Protein AF-A0A0E0EPK6-F1 (afdb_monomer_lite)

Radius of gyration: 31.9 Å; chains: 1; bounding box: 105×51×105 Å

InterPro domains:
  IPR061502 Copia/RE1/RE2-like, N-terminal domain [PF14223] (47-136)

Organism: NCBI:txid40149

Foldseek 3Di:
DDDDDDDDDDDDDDDDPPDDDDDDDDDDDPDPDDDPVNVVVLVVVLVVLVVCLQPQADDDPDQLVNSLVVNVVSQVVNVVSPDHDDQLNSLVSSLVRDDPVCVVVSVVCVVVDDSVPDGSVNVNVSSVVVVVVVPDDPPPPPCVVDPPPPPPPDDD

pLDDT: mean 72.68, std 20.23, range [30.42, 92.5]

Secondary structure (DSSP, 8-state):
--------------------------SS--PPP--HHHHHHHHHHHHHHHHHHHH----TT--HHHHHHHHHHHHHHHHHTT----HHHHHHHHHHH--GGGHHHHHHHHHHS-TTT--HHHHHHHHHHHHHHH----------S-----STT---

Structure (mmCIF, N/CA/C/O backbone):
data_AF-A0A0E0EPK6-F1
#
_entry.id   AF-A0A0E0EPK6-F1
#
loop_
_atom_site.group_PDB
_atom_site.id
_atom_site.type_symbol
_atom_site.label_atom_id
_atom_site.label_alt_id
_atom_site.label_comp_id
_atom_site.label_asym_id
_atom_site.label_entity_id
_atom_site.label_seq_id
_atom_site.pdbx_PDB_ins_code
_atom_site.Cartn_x
_atom_site.Cartn_y
_atom_site.Cartn_z
_atom_site.occupancy
_atom_site.B_iso_or_equiv
_atom_site.auth_seq_id
_atom_site.auth_comp_id
_atom_site.auth_asym_id
_atom_site.auth_atom_id
_atom_site.pdbx_PDB_model_num
ATOM 1 N N . MET A 1 1 ? -56.734 19.869 55.037 1.00 37.22 1 MET A N 1
ATOM 2 C CA . MET A 1 1 ? -56.779 19.970 53.565 1.00 37.22 1 MET A CA 1
ATOM 3 C C . MET A 1 1 ? -56.063 21.259 53.209 1.00 37.22 1 MET A C 1
ATOM 5 O O . MET A 1 1 ? -56.639 22.305 53.461 1.00 37.22 1 MET A O 1
ATOM 9 N N . GLY A 1 2 ? -54.750 21.262 52.970 1.00 40.66 2 GLY A N 1
ATOM 10 C CA . GLY A 1 2 ? -54.075 20.696 51.783 1.00 40.66 2 GLY A CA 1
ATOM 11 C C . GLY A 1 2 ? -54.083 21.784 50.695 1.00 40.66 2 GLY A C 1
ATOM 12 O O . GLY A 1 2 ? -55.128 22.390 50.499 1.00 40.66 2 GLY A O 1
ATOM 13 N N . ASP A 1 3 ? -53.025 22.198 50.007 1.00 43.47 3 ASP A N 1
ATOM 14 C CA . ASP A 1 3 ? -51.631 21.781 49.830 1.00 43.47 3 ASP A CA 1
ATOM 15 C C . ASP A 1 3 ? -50.917 23.041 49.261 1.00 43.47 3 ASP A C 1
ATOM 17 O O . ASP A 1 3 ? -51.518 23.816 48.522 1.00 43.47 3 ASP A O 1
ATOM 21 N N . ASP A 1 4 ? -49.785 23.492 49.797 1.00 46.59 4 ASP A N 1
ATOM 22 C CA . ASP A 1 4 ? -48.417 23.171 49.365 1.00 46.59 4 ASP A CA 1
ATOM 23 C C . ASP A 1 4 ? -48.011 23.570 47.916 1.00 46.59 4 ASP A C 1
ATOM 25 O O . ASP A 1 4 ? -48.397 22.9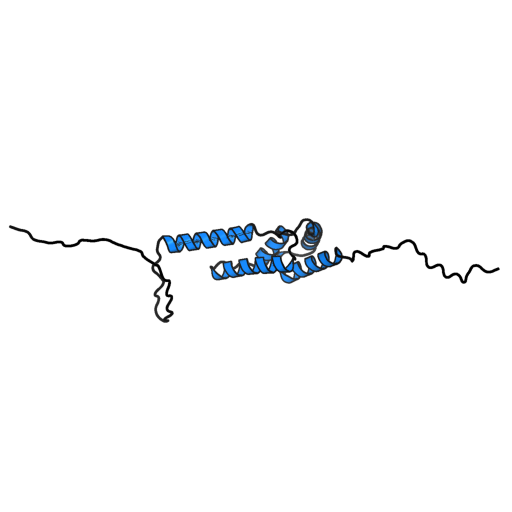47 46.935 1.00 46.59 4 ASP A O 1
ATOM 29 N N . LYS A 1 5 ? -47.044 24.509 47.866 1.00 47.44 5 LYS A N 1
ATOM 30 C CA . LYS A 1 5 ? -45.807 24.517 47.041 1.00 47.44 5 LYS A CA 1
ATOM 31 C C . LYS A 1 5 ? -45.780 25.150 45.627 1.00 47.44 5 LYS A C 1
ATOM 33 O O . LYS A 1 5 ? -46.149 24.544 44.636 1.00 47.44 5 LYS A O 1
ATOM 38 N N . LYS A 1 6 ? -45.072 26.298 45.588 1.00 45.62 6 LYS A N 1
ATOM 39 C CA . LYS A 1 6 ? -43.731 26.508 44.970 1.00 45.62 6 LYS A CA 1
ATOM 40 C C . LYS A 1 6 ? -43.617 26.349 43.436 1.00 45.62 6 LYS A C 1
ATOM 42 O O . LYS A 1 6 ? -43.765 25.247 42.938 1.00 45.62 6 LYS A O 1
ATOM 47 N N . LEU A 1 7 ? -43.129 27.381 42.733 1.00 37.28 7 LEU A N 1
ATOM 48 C CA . LEU A 1 7 ? -41.803 27.377 42.076 1.00 37.28 7 LEU A CA 1
ATOM 49 C C . LEU A 1 7 ? -41.519 28.691 41.322 1.00 37.28 7 LEU A C 1
ATOM 51 O O . LEU A 1 7 ? -42.322 29.178 40.535 1.00 37.28 7 LEU A O 1
ATOM 55 N N . ILE A 1 8 ? -40.321 29.202 41.585 1.00 42.25 8 ILE A N 1
ATOM 56 C CA . ILE A 1 8 ? -39.531 30.154 40.801 1.00 42.25 8 ILE A CA 1
ATOM 57 C C . ILE A 1 8 ? -39.068 29.516 39.479 1.00 42.25 8 ILE A C 1
ATOM 59 O O . ILE A 1 8 ? -38.770 28.324 39.459 1.00 42.25 8 ILE A O 1
ATOM 63 N N . ASP A 1 9 ? -38.964 30.291 38.402 1.00 34.06 9 ASP A N 1
ATOM 64 C CA . ASP A 1 9 ? -37.680 30.798 37.883 1.00 34.06 9 ASP A CA 1
ATOM 65 C C . ASP A 1 9 ? -37.847 31.349 36.458 1.00 34.06 9 ASP A C 1
ATOM 67 O O . ASP A 1 9 ? -38.543 30.781 35.615 1.00 34.06 9 ASP A O 1
ATOM 71 N N . GLY A 1 10 ? -37.216 32.492 36.215 1.00 35.06 10 GLY A N 1
ATOM 72 C CA . GLY A 1 10 ? -37.189 33.165 34.932 1.00 35.06 10 GLY A CA 1
ATOM 73 C C . GLY A 1 10 ? -35.799 33.124 34.309 1.00 35.06 10 GLY A C 1
ATOM 74 O O . GLY A 1 10 ? -34.782 33.027 34.983 1.00 35.06 10 GLY A O 1
ATOM 75 N N . THR A 1 11 ? -35.790 33.394 33.003 1.00 30.42 11 THR A N 1
ATOM 76 C CA . THR A 1 11 ? -34.675 33.975 32.232 1.00 30.42 11 THR A CA 1
ATOM 77 C C . THR A 1 11 ? -33.463 33.092 31.878 1.00 30.42 11 THR A C 1
ATOM 79 O O . THR A 1 11 ? -32.444 33.067 32.545 1.00 30.42 11 THR A O 1
ATOM 82 N N . SER A 1 12 ? -33.566 32.459 30.702 1.00 35.25 12 SER A N 1
ATOM 83 C CA . SER A 1 12 ? -32.817 32.797 29.470 1.00 35.25 12 SER A CA 1
ATOM 84 C C . SER A 1 12 ? -31.301 33.109 29.568 1.00 35.25 12 SER A C 1
ATOM 86 O O . SER A 1 12 ? -30.936 34.175 30.048 1.00 35.25 12 SER A O 1
ATOM 88 N N . LYS A 1 13 ? -30.465 32.281 28.909 1.00 43.09 13 LYS A N 1
ATOM 89 C CA . LYS A 1 13 ? -29.643 32.597 27.702 1.00 43.09 13 LYS A CA 1
ATOM 90 C C . LYS A 1 13 ? -28.215 32.025 27.683 1.00 43.09 13 LYS A C 1
ATOM 92 O O . LYS A 1 13 ? -27.524 31.971 28.684 1.00 43.09 13 LYS A O 1
ATOM 97 N N . GLU A 1 14 ? -27.820 31.732 26.438 1.00 36.69 14 GLU A N 1
ATOM 98 C CA . GLU A 1 14 ? -26.476 31.841 25.848 1.00 36.69 14 GLU A CA 1
ATOM 99 C C . GLU A 1 14 ? -25.439 30.713 26.012 1.00 36.69 14 GLU A C 1
ATOM 101 O O . GLU A 1 14 ? -24.866 30.466 27.064 1.00 36.69 14 GLU A O 1
ATOM 106 N N . GLY A 1 15 ? -25.133 30.101 24.857 1.00 43.34 15 GLY A N 1
ATOM 107 C CA . GLY A 1 15 ? -23.764 30.016 24.340 1.00 43.34 15 GLY A CA 1
ATOM 108 C C . GLY A 1 15 ? -22.804 29.088 25.071 1.00 43.34 15 GLY A C 1
ATOM 109 O O . GLY A 1 15 ? -21.906 29.547 25.768 1.00 43.34 15 GLY A O 1
ATOM 110 N N . VAL A 1 16 ? -22.894 27.780 24.822 1.00 40.47 16 VAL A N 1
ATOM 111 C CA . VAL A 1 16 ? -21.854 26.850 25.284 1.00 40.47 16 VAL A CA 1
ATOM 112 C C . VAL A 1 16 ? -20.674 26.870 24.307 1.00 40.47 16 VAL A C 1
ATOM 114 O O . VAL A 1 16 ? -20.653 26.153 23.308 1.00 40.47 16 VAL A O 1
ATOM 117 N N . VAL A 1 17 ? -19.664 27.682 24.617 1.00 43.62 17 VAL A N 1
ATOM 118 C CA . VAL A 1 17 ? -18.301 27.515 24.097 1.00 43.62 17 VAL A CA 1
ATOM 119 C C . VAL A 1 17 ? -17.707 26.277 24.776 1.00 43.62 17 VAL A C 1
ATOM 121 O O . VAL A 1 17 ? -17.328 26.327 25.945 1.00 43.62 17 VAL A O 1
ATOM 124 N N . ILE A 1 18 ? -17.648 25.135 24.079 1.00 46.84 18 ILE A N 1
ATOM 125 C CA . ILE A 1 18 ? -17.003 23.927 24.623 1.00 46.84 18 ILE A CA 1
ATOM 126 C C . ILE A 1 18 ? -15.488 24.073 24.468 1.00 46.84 18 ILE A C 1
ATOM 128 O O . ILE A 1 18 ? -14.899 23.666 23.466 1.00 46.84 18 ILE A O 1
ATOM 132 N N . GLN A 1 19 ? -14.844 24.645 25.481 1.00 39.62 19 GLN A N 1
ATOM 133 C CA . GLN A 1 19 ? -13.395 24.591 25.618 1.00 39.62 19 GLN A CA 1
ATOM 134 C C . GLN A 1 19 ? -13.006 23.203 26.151 1.00 39.62 19 GLN A C 1
ATOM 136 O O . GLN A 1 19 ? -13.279 22.855 27.300 1.00 39.62 19 GLN A O 1
ATOM 141 N N . ARG A 1 20 ? -12.389 22.374 25.301 1.00 55.50 20 ARG A N 1
ATOM 142 C CA . ARG A 1 20 ? -11.828 21.078 25.706 1.00 55.50 20 ARG A CA 1
ATOM 143 C C . ARG A 1 20 ? -10.594 21.327 26.578 1.00 55.50 20 ARG A C 1
ATOM 145 O O . ARG A 1 20 ? -9.517 21.595 26.058 1.00 55.50 20 ARG A O 1
ATOM 152 N N . VAL A 1 21 ? -10.750 21.198 27.894 1.00 47.09 21 VAL A N 1
ATOM 153 C CA . VAL A 1 21 ? -9.636 21.092 28.845 1.00 47.09 21 VAL A CA 1
ATOM 154 C C . VAL A 1 21 ? -9.507 19.625 29.243 1.00 47.09 21 VAL A C 1
ATOM 156 O O . VAL A 1 21 ? -10.271 19.130 30.068 1.00 47.09 21 VAL A O 1
ATOM 159 N N . ILE A 1 22 ? -8.560 18.910 28.631 1.00 52.38 22 ILE A N 1
ATOM 160 C CA . ILE A 1 22 ? -8.149 17.588 29.114 1.00 52.38 22 ILE A CA 1
ATOM 161 C C . ILE A 1 22 ? -7.059 17.843 30.152 1.00 52.38 22 ILE A C 1
ATOM 163 O O . ILE A 1 22 ? -5.927 18.165 29.802 1.00 52.38 22 ILE A O 1
ATOM 167 N N . ARG A 1 23 ? -7.421 17.764 31.434 1.00 40.59 23 ARG A N 1
ATOM 168 C CA . ARG A 1 23 ? -6.453 17.699 32.529 1.00 40.59 23 ARG A CA 1
ATOM 169 C C . ARG A 1 23 ? -6.192 16.222 32.806 1.00 40.59 23 ARG A C 1
ATOM 171 O O . ARG A 1 23 ? -7.112 15.514 33.205 1.00 40.59 23 ARG A O 1
ATOM 178 N N . GLU A 1 24 ? -4.966 15.767 32.578 1.00 46.97 24 GLU A N 1
ATOM 179 C CA . GLU A 1 24 ? -4.539 14.452 33.050 1.00 46.97 24 GLU A CA 1
ATOM 180 C C . GLU A 1 24 ? -4.509 14.425 34.580 1.00 46.97 24 GLU A C 1
ATOM 182 O O . GLU A 1 24 ? -3.887 15.288 35.198 1.00 46.97 24 GLU A O 1
ATOM 187 N N . VAL A 1 25 ? -5.148 13.418 35.182 1.00 36.81 25 VAL A N 1
ATOM 188 C CA . VAL A 1 25 ? -4.823 12.930 36.528 1.00 36.81 25 VAL A CA 1
ATOM 189 C C . VAL A 1 25 ? -5.011 11.412 36.529 1.00 36.81 25 VAL A C 1
ATOM 191 O O . VAL A 1 25 ? -6.065 10.908 36.144 1.00 36.81 25 VAL A O 1
ATOM 194 N N . GLY A 1 26 ? -3.958 10.692 36.921 1.00 43.47 26 GLY A N 1
ATOM 195 C CA . GLY A 1 26 ? -3.934 9.236 37.007 1.00 43.47 26 GLY A CA 1
ATOM 196 C C . GLY A 1 26 ? -4.778 8.655 38.146 1.00 43.47 26 GLY A C 1
ATOM 197 O O . GLY A 1 26 ? -5.144 9.344 39.092 1.00 43.47 26 GLY A O 1
ATOM 198 N N . GLY A 1 27 ? -5.011 7.342 38.053 1.00 44.25 27 GLY A N 1
ATOM 199 C CA . GLY A 1 27 ? -5.523 6.499 39.136 1.00 44.25 27 GLY A CA 1
ATOM 200 C C . GLY A 1 27 ? -7.044 6.518 39.310 1.00 44.25 27 GLY A C 1
ATOM 201 O O . GLY A 1 27 ? -7.590 7.402 39.956 1.00 44.25 27 GLY A O 1
ATOM 202 N N . GLY A 1 28 ? -7.715 5.474 38.809 1.00 42.03 28 GLY A N 1
ATOM 203 C CA . GLY A 1 28 ? -9.124 5.190 39.107 1.00 42.03 28 GLY A CA 1
ATOM 204 C C . GLY A 1 28 ? -10.093 5.593 37.997 1.00 42.03 28 GLY A C 1
ATOM 205 O O . GLY A 1 28 ? -10.761 6.612 38.091 1.00 42.03 28 GLY A O 1
ATOM 206 N N . SER A 1 29 ? -10.161 4.763 36.953 1.00 45.59 29 SER A N 1
ATOM 207 C CA . SER A 1 29 ? -11.305 4.508 36.060 1.00 45.59 29 SER A CA 1
ATOM 208 C C . SER A 1 29 ? -12.404 5.582 35.954 1.00 45.59 29 SER A C 1
ATOM 210 O O . SER A 1 29 ? -13.578 5.276 36.147 1.00 45.59 29 SER A O 1
ATOM 212 N N . SER A 1 30 ? -12.068 6.817 35.579 1.00 49.41 30 SER A N 1
ATOM 213 C CA . SER A 1 30 ? -13.056 7.759 35.042 1.00 49.41 30 SER A CA 1
ATOM 214 C C . SER A 1 30 ? -12.958 7.727 33.525 1.00 49.41 30 SER A C 1
ATOM 216 O O . SER A 1 30 ? -12.341 8.578 32.884 1.00 49.41 30 SER A O 1
ATOM 218 N N . TYR A 1 31 ? -13.513 6.663 32.945 1.00 45.81 31 TYR A N 1
ATOM 219 C CA . TYR A 1 31 ? -13.756 6.629 31.512 1.00 45.81 31 TYR A CA 1
ATOM 220 C C . TYR A 1 31 ? -14.885 7.626 31.220 1.00 45.81 31 TYR A C 1
ATOM 222 O O . TYR A 1 31 ? -15.907 7.589 31.912 1.00 45.81 31 TYR A O 1
ATOM 230 N N . PRO A 1 32 ? -14.724 8.539 30.247 1.00 55.16 32 PRO A N 1
ATOM 231 C CA . PRO A 1 32 ? -15.748 9.529 29.941 1.00 55.16 32 PRO A CA 1
ATOM 232 C C . PRO A 1 32 ? -17.082 8.827 29.670 1.00 55.16 32 PRO A C 1
ATOM 234 O O . PRO A 1 32 ? -17.127 7.844 28.928 1.00 55.16 32 PRO A O 1
ATOM 237 N N . VAL A 1 33 ? -18.160 9.328 30.283 1.00 64.06 33 VAL A N 1
ATOM 238 C CA . VAL A 1 33 ? -19.505 8.762 30.125 1.00 64.06 33 VAL A CA 1
ATOM 239 C C . VAL A 1 33 ? -19.822 8.666 28.639 1.00 64.06 33 VAL A C 1
ATOM 241 O O . VAL A 1 33 ? -19.742 9.644 27.891 1.00 64.06 33 VAL A O 1
ATOM 244 N N . LEU A 1 34 ? -20.143 7.451 28.212 1.00 55.97 34 LEU A N 1
ATOM 245 C CA . LEU A 1 34 ? -20.357 7.109 26.820 1.00 55.97 34 LEU A CA 1
ATOM 246 C C . LEU A 1 34 ? -21.682 7.719 26.363 1.00 55.97 34 LEU A C 1
ATOM 248 O O . LEU A 1 34 ? -22.752 7.135 26.513 1.00 55.97 34 LEU A O 1
ATOM 252 N N . THR A 1 35 ? -21.630 8.934 25.830 1.00 66.56 35 THR A N 1
ATOM 253 C CA . THR A 1 35 ? -22.787 9.534 25.172 1.00 66.56 35 THR A CA 1
ATOM 254 C C . THR A 1 35 ? -23.088 8.762 23.888 1.00 66.56 35 THR A C 1
ATOM 256 O O . THR A 1 35 ? -22.184 8.225 23.243 1.00 66.56 35 THR A O 1
ATOM 259 N N . LYS A 1 36 ? -24.358 8.737 23.460 1.00 61.75 36 LYS A N 1
ATOM 260 C CA . LYS A 1 36 ? -24.781 8.113 22.188 1.00 61.75 36 LYS A CA 1
ATOM 261 C C . LYS A 1 36 ? -23.928 8.575 20.992 1.00 61.75 36 LYS A C 1
ATOM 263 O O . LYS A 1 36 ? -23.750 7.828 20.037 1.00 61.75 36 LYS A O 1
ATOM 268 N N . THR A 1 37 ? -23.381 9.789 21.077 1.00 68.12 37 THR A N 1
ATOM 269 C CA . THR A 1 37 ? -22.516 10.407 20.071 1.00 68.12 37 THR A CA 1
ATOM 270 C C . THR A 1 37 ? -21.057 9.938 20.119 1.00 68.12 37 THR A C 1
ATOM 272 O O . THR A 1 37 ? -20.390 9.957 19.091 1.00 68.12 37 THR A O 1
ATOM 275 N N . ASN A 1 38 ? -20.544 9.485 21.267 1.00 75.25 38 ASN A N 1
ATOM 276 C CA . ASN A 1 38 ? -19.155 9.035 21.414 1.00 75.25 38 ASN A CA 1
ATOM 277 C C . ASN A 1 38 ? -18.886 7.779 20.560 1.00 75.25 38 ASN A C 1
ATOM 279 O O . ASN A 1 38 ? -18.021 7.788 19.684 1.00 75.25 38 ASN A O 1
ATOM 283 N N . TYR A 1 39 ? -19.720 6.745 20.708 1.00 72.88 39 TYR A N 1
ATOM 284 C CA . TYR A 1 39 ? -19.603 5.516 19.917 1.00 72.88 39 TYR A CA 1
ATOM 285 C C . TYR A 1 39 ? -19.906 5.703 18.435 1.00 72.88 39 TYR A C 1
ATOM 287 O O . TYR A 1 39 ? -19.227 5.114 17.596 1.00 72.88 39 TYR A O 1
ATOM 295 N N . SER A 1 40 ? -20.906 6.519 18.090 1.00 82.00 40 SER A N 1
ATOM 296 C CA . SER A 1 40 ? -21.241 6.760 16.685 1.00 82.00 40 SER A CA 1
ATOM 297 C C . SER A 1 40 ? -20.109 7.479 15.959 1.00 82.00 40 SER A C 1
ATOM 299 O O . SER A 1 40 ? -19.808 7.139 14.820 1.00 82.00 40 SER A O 1
ATOM 301 N N . ASN A 1 41 ? -19.457 8.436 16.624 1.00 84.06 41 ASN A N 1
ATOM 302 C CA . ASN A 1 41 ? -18.334 9.168 16.050 1.00 84.06 41 ASN A CA 1
ATOM 303 C C . ASN A 1 41 ? -17.116 8.260 15.870 1.00 84.06 41 ASN A C 1
ATOM 305 O O . ASN A 1 41 ? -16.504 8.278 14.805 1.00 84.06 41 ASN A O 1
ATOM 309 N N . TRP A 1 42 ? -16.796 7.431 16.869 1.00 83.44 42 TRP A N 1
ATOM 310 C CA . TRP A 1 42 ? -15.705 6.462 16.760 1.00 83.44 42 TRP A CA 1
ATOM 311 C C . TRP A 1 42 ? -15.963 5.424 15.658 1.00 83.44 42 TRP A C 1
ATOM 313 O O . TRP A 1 42 ? -15.103 5.205 14.809 1.00 83.44 42 TRP A O 1
ATOM 323 N N . ALA A 1 43 ? -17.168 4.847 15.600 1.00 84.62 43 ALA A N 1
ATOM 324 C CA . ALA A 1 43 ? -17.535 3.880 14.567 1.00 84.62 43 ALA A CA 1
ATOM 325 C C . ALA A 1 43 ? -17.493 4.498 13.160 1.00 84.62 43 ALA A C 1
ATOM 327 O O . ALA A 1 43 ? -17.077 3.846 12.201 1.00 84.62 43 ALA A O 1
ATOM 328 N N . LEU A 1 44 ? -17.893 5.766 13.028 1.00 89.81 44 LEU A N 1
ATOM 329 C CA . LEU A 1 44 ? -17.841 6.489 11.762 1.00 89.81 44 LEU A CA 1
ATOM 330 C C . LEU A 1 44 ? -16.402 6.814 11.347 1.00 89.81 44 LEU A C 1
ATOM 332 O O . LEU A 1 44 ? -16.075 6.659 10.172 1.00 89.81 44 LEU A O 1
ATOM 336 N N . LEU A 1 45 ? -15.539 7.196 12.294 1.00 89.69 45 LEU A N 1
ATOM 337 C CA . LEU A 1 45 ? -14.107 7.387 12.055 1.00 89.69 45 LEU A CA 1
ATOM 338 C C . LEU A 1 45 ? -13.450 6.085 11.589 1.00 89.69 45 LEU A C 1
ATOM 340 O O . LEU A 1 45 ? -12.808 6.081 10.543 1.00 89.69 45 LEU A O 1
ATOM 344 N N . MET A 1 46 ? -13.674 4.984 12.312 1.00 90.31 46 MET A N 1
ATOM 345 C CA . MET A 1 46 ? -13.177 3.655 11.946 1.00 90.31 46 MET A CA 1
ATOM 346 C C . MET A 1 46 ? -13.627 3.255 10.545 1.00 90.31 46 MET A C 1
ATOM 348 O O . MET A 1 46 ? -12.806 2.925 9.692 1.00 90.31 46 MET A O 1
ATOM 352 N N . LYS A 1 47 ? -14.930 3.366 10.268 1.00 90.25 47 LYS A N 1
ATOM 353 C CA . LYS A 1 47 ? -15.485 3.045 8.9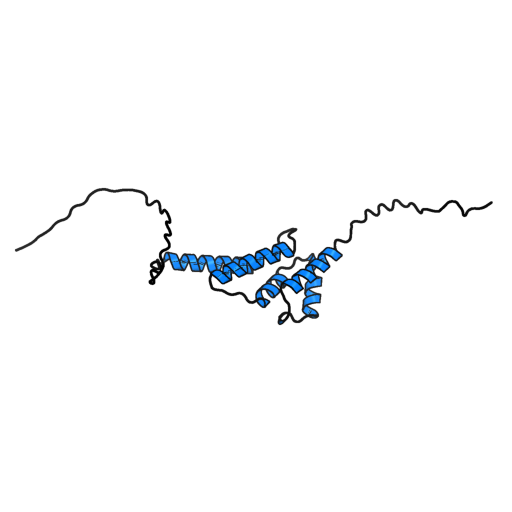52 1.00 90.25 47 LYS A CA 1
ATOM 354 C C . LYS A 1 47 ? -14.881 3.916 7.851 1.00 90.25 47 LYS A C 1
ATOM 356 O O . LYS A 1 47 ? -14.577 3.407 6.777 1.00 90.25 47 LYS A O 1
ATOM 361 N N . ASN A 1 48 ? -14.707 5.214 8.096 1.00 92.50 48 ASN A N 1
ATOM 362 C CA . ASN A 1 48 ? -14.128 6.129 7.117 1.00 92.50 48 ASN A CA 1
ATOM 363 C C . ASN A 1 48 ? -12.655 5.809 6.845 1.00 92.50 48 ASN A C 1
ATOM 365 O O . ASN A 1 48 ? -12.247 5.797 5.689 1.00 92.50 48 ASN A O 1
ATOM 369 N N . LEU A 1 49 ? -11.877 5.523 7.888 1.00 90.25 49 LEU A N 1
ATOM 370 C CA . LEU A 1 49 ? -10.457 5.215 7.772 1.00 90.25 49 LEU A CA 1
ATOM 371 C C . LEU A 1 49 ? -10.231 3.869 7.074 1.00 90.25 49 LEU A C 1
ATOM 373 O O . LEU A 1 49 ? -9.419 3.785 6.157 1.00 90.25 49 LEU A O 1
ATOM 377 N N . ARG A 1 50 ? -11.029 2.853 7.422 1.00 90.19 50 ARG A N 1
ATOM 378 C CA . ARG A 1 50 ? -11.038 1.560 6.732 1.00 90.19 50 ARG A CA 1
ATOM 379 C C . ARG A 1 50 ? -11.393 1.715 5.255 1.00 90.19 50 ARG A C 1
ATOM 381 O O . ARG A 1 50 ? -10.695 1.198 4.392 1.00 90.19 50 ARG A O 1
ATOM 388 N N . HIS A 1 51 ? -12.428 2.495 4.955 1.00 92.12 51 HIS A N 1
ATOM 389 C CA . HIS A 1 51 ? -12.831 2.769 3.579 1.00 92.12 51 HIS A CA 1
ATOM 390 C C . HIS A 1 51 ? -11.761 3.545 2.794 1.00 92.12 51 HIS A C 1
ATOM 392 O O . HIS A 1 51 ? -11.522 3.252 1.627 1.00 92.12 51 HIS A O 1
ATOM 398 N N . LYS A 1 52 ? -11.086 4.515 3.424 1.00 89.62 52 LYS A N 1
ATOM 399 C CA . LYS A 1 52 ? -9.942 5.222 2.828 1.00 89.62 52 LYS A CA 1
ATOM 400 C C . LYS A 1 52 ? -8.792 4.270 2.519 1.00 89.62 52 LYS A C 1
ATOM 402 O O . LYS A 1 52 ? -8.252 4.336 1.423 1.00 89.62 52 LYS A O 1
ATOM 407 N N . PHE A 1 53 ? -8.470 3.356 3.433 1.00 90.44 53 PHE A N 1
ATOM 408 C CA . PHE A 1 53 ? -7.471 2.319 3.191 1.00 90.44 53 PHE A CA 1
ATOM 409 C C . PHE A 1 53 ? -7.871 1.420 2.011 1.00 90.44 53 PHE A C 1
ATOM 411 O O . PHE A 1 53 ? -7.074 1.186 1.106 1.00 90.44 53 PHE A O 1
ATOM 418 N N . ASP A 1 54 ? -9.126 0.970 1.953 1.00 88.75 54 ASP A N 1
ATOM 419 C CA . ASP A 1 54 ? -9.613 0.112 0.868 1.00 88.75 54 ASP A CA 1
ATOM 420 C C . ASP A 1 54 ? -9.634 0.837 -0.492 1.00 88.75 54 ASP A C 1
ATOM 422 O O . ASP A 1 54 ? -9.337 0.213 -1.512 1.00 88.75 54 ASP A O 1
ATOM 426 N N . LEU A 1 55 ? -9.866 2.153 -0.518 1.00 90.00 55 LEU A N 1
ATOM 427 C CA . LEU A 1 55 ? -9.801 2.984 -1.728 1.00 90.00 55 LEU A CA 1
ATOM 428 C C . LEU A 1 55 ? -8.413 3.536 -2.058 1.00 90.00 55 LEU A C 1
ATOM 430 O O . LEU A 1 55 ? -8.249 4.092 -3.138 1.00 90.00 55 LEU A O 1
ATOM 434 N N . ALA A 1 56 ? -7.423 3.392 -1.176 1.00 88.50 56 ALA A N 1
ATOM 435 C CA . ALA A 1 56 ? -6.096 3.949 -1.410 1.00 88.50 56 ALA A CA 1
ATOM 436 C C . ALA A 1 56 ? -5.497 3.392 -2.712 1.00 88.50 56 ALA A C 1
ATOM 438 O O . ALA A 1 56 ? -5.358 2.175 -2.879 1.00 88.50 56 ALA A O 1
ATOM 439 N N . THR A 1 57 ? -5.167 4.291 -3.627 1.00 88.12 57 THR A N 1
ATOM 440 C CA . THR A 1 57 ? -4.478 4.030 -4.891 1.00 88.12 57 THR A CA 1
ATOM 441 C C . THR A 1 57 ? -3.348 5.033 -5.033 1.00 88.12 57 THR A C 1
ATOM 443 O O . THR A 1 57 ? -3.360 6.061 -4.360 1.00 88.12 57 THR A O 1
ATOM 446 N N . PHE A 1 58 ? -2.392 4.738 -5.907 1.00 88.81 58 PHE A N 1
ATOM 447 C CA . PHE A 1 58 ? -1.352 5.699 -6.255 1.00 88.81 58 PHE A CA 1
ATOM 448 C C . PHE A 1 58 ? -1.978 6.957 -6.858 1.00 88.81 58 PHE A C 1
ATOM 450 O O . PHE A 1 58 ? -2.917 6.858 -7.657 1.00 88.81 58 PHE A O 1
ATOM 457 N N . ASN A 1 59 ? -1.450 8.117 -6.484 1.00 84.25 59 ASN A N 1
ATOM 458 C CA . ASN A 1 59 ? -1.758 9.379 -7.140 1.00 84.25 59 ASN A CA 1
ATOM 459 C C . ASN A 1 59 ? -0.944 9.530 -8.439 1.00 84.25 59 ASN A C 1
ATOM 461 O O . ASN A 1 59 ? 0.034 8.812 -8.678 1.00 84.25 59 ASN A O 1
ATOM 465 N N . ASP A 1 60 ? -1.351 10.469 -9.294 1.00 76.25 60 ASP A N 1
ATOM 466 C CA . ASP A 1 60 ? -0.639 10.763 -10.539 1.00 76.25 60 ASP A CA 1
ATOM 467 C C . ASP A 1 60 ? 0.762 11.317 -10.229 1.00 76.25 60 ASP A C 1
ATOM 469 O O . ASP A 1 60 ? 0.899 12.392 -9.648 1.00 76.25 60 ASP A O 1
ATOM 473 N N . GLY A 1 61 ? 1.803 10.572 -10.614 1.00 76.62 61 GLY A N 1
ATOM 474 C CA . GLY A 1 61 ? 3.205 10.958 -10.403 1.00 76.62 61 GLY A CA 1
ATOM 475 C C . GLY A 1 61 ? 3.743 10.748 -8.982 1.00 76.62 61 GLY A C 1
ATOM 476 O O . GLY A 1 61 ? 4.833 11.219 -8.684 1.00 76.62 61 GLY A O 1
ATOM 477 N N . GLU A 1 62 ? 3.010 10.058 -8.106 1.00 85.12 62 GLU A N 1
ATOM 478 C CA . GLU A 1 62 ? 3.500 9.702 -6.768 1.00 85.12 62 GLU A CA 1
ATOM 479 C C . GLU A 1 62 ? 4.573 8.605 -6.845 1.00 85.12 62 GLU A C 1
ATOM 481 O O . GLU A 1 62 ? 4.407 7.608 -7.565 1.00 85.12 62 GLU A O 1
ATOM 486 N N . ALA A 1 63 ? 5.656 8.786 -6.081 1.00 87.31 63 ALA A N 1
ATOM 487 C CA . ALA A 1 63 ? 6.704 7.788 -5.914 1.00 87.31 63 ALA A CA 1
ATOM 488 C C . ALA A 1 63 ? 6.182 6.570 -5.135 1.00 87.31 63 ALA A C 1
ATOM 490 O O . ALA A 1 63 ? 5.296 6.676 -4.281 1.00 87.31 63 ALA A O 1
ATOM 491 N N . ILE A 1 64 ? 6.744 5.388 -5.403 1.00 88.12 64 ILE A N 1
ATOM 492 C CA . ILE A 1 64 ? 6.322 4.148 -4.732 1.00 88.12 64 ILE A CA 1
ATOM 493 C C . ILE A 1 64 ? 6.525 4.245 -3.219 1.00 88.12 64 ILE A C 1
ATOM 495 O O . ILE A 1 64 ? 5.662 3.810 -2.452 1.00 88.12 64 ILE A O 1
ATOM 499 N N . GLU A 1 65 ? 7.631 4.842 -2.785 1.00 89.38 65 GLU A N 1
ATOM 500 C CA . GLU A 1 65 ? 7.962 4.989 -1.370 1.00 89.38 65 GLU A CA 1
ATOM 501 C C . GLU A 1 65 ? 6.964 5.888 -0.621 1.00 89.38 65 GLU A C 1
ATOM 503 O O . GLU A 1 65 ? 6.480 5.505 0.449 1.00 89.38 65 GLU A O 1
ATOM 508 N N . ASP A 1 66 ? 6.563 7.014 -1.219 1.00 91.12 66 ASP A N 1
ATOM 509 C CA . ASP A 1 66 ? 5.569 7.934 -0.650 1.00 91.12 66 ASP A CA 1
ATOM 510 C C . ASP A 1 66 ? 4.212 7.246 -0.453 1.00 91.12 66 ASP A C 1
ATOM 512 O O . ASP A 1 66 ? 3.599 7.328 0.620 1.00 91.12 66 ASP A O 1
ATOM 516 N N . PHE A 1 67 ? 3.773 6.483 -1.457 1.00 90.50 67 PHE A N 1
ATOM 517 C CA . PHE A 1 67 ? 2.527 5.728 -1.377 1.00 90.50 67 PHE A CA 1
ATOM 518 C C . PHE A 1 67 ? 2.566 4.675 -0.254 1.00 90.50 67 PHE A C 1
ATOM 520 O O . PHE A 1 67 ? 1.602 4.509 0.505 1.00 90.50 67 PHE A O 1
ATOM 527 N N . VAL A 1 68 ? 3.689 3.966 -0.109 1.00 91.31 68 VAL A N 1
ATOM 528 C CA . VAL A 1 68 ? 3.887 2.964 0.951 1.00 91.31 68 VAL A CA 1
ATOM 529 C C . VAL A 1 68 ? 3.916 3.620 2.332 1.00 91.31 68 VAL A C 1
ATOM 531 O O . VAL A 1 68 ? 3.313 3.094 3.275 1.00 91.31 68 VAL A O 1
ATOM 534 N N . LEU A 1 69 ? 4.552 4.785 2.460 1.00 92.06 69 LEU A N 1
ATOM 535 C CA . LEU A 1 69 ? 4.566 5.568 3.692 1.00 92.06 69 LEU A CA 1
ATOM 536 C C . LEU A 1 69 ? 3.148 5.998 4.091 1.00 92.06 69 LEU A C 1
ATOM 538 O O . LEU A 1 69 ? 2.746 5.817 5.244 1.00 92.06 69 LEU A O 1
ATOM 542 N N . HIS A 1 70 ? 2.354 6.485 3.136 1.00 91.31 70 HIS A N 1
ATOM 543 C CA . HIS A 1 70 ? 0.960 6.858 3.365 1.00 91.31 70 HIS A CA 1
ATOM 544 C C . HIS A 1 70 ? 0.099 5.653 3.786 1.00 91.31 70 HIS A C 1
ATOM 546 O O . HIS A 1 70 ? -0.656 5.742 4.763 1.00 91.31 70 HIS A O 1
ATOM 552 N N . LEU A 1 71 ? 0.244 4.499 3.123 1.00 91.62 71 LEU A N 1
ATOM 553 C CA . LEU A 1 71 ? -0.437 3.258 3.517 1.00 91.62 71 LEU A CA 1
ATOM 554 C C . LEU A 1 71 ? -0.076 2.821 4.940 1.00 91.62 71 LEU A C 1
ATOM 556 O O . LEU A 1 71 ? -0.966 2.456 5.713 1.00 91.62 71 LEU A O 1
ATOM 560 N N . ASN A 1 72 ? 1.203 2.883 5.310 1.00 91.62 72 ASN A N 1
ATOM 561 C CA . ASN A 1 72 ? 1.652 2.561 6.663 1.00 91.62 72 ASN A CA 1
ATOM 562 C C . ASN A 1 72 ? 1.125 3.572 7.695 1.00 91.62 72 ASN A C 1
ATOM 564 O O . ASN A 1 72 ? 0.728 3.181 8.793 1.00 91.62 72 ASN A O 1
ATOM 568 N N . GLY A 1 73 ? 1.022 4.856 7.344 1.00 91.00 73 GLY A N 1
ATOM 569 C CA . GLY A 1 73 ? 0.343 5.869 8.159 1.00 91.00 73 GLY A CA 1
ATOM 570 C C . GLY A 1 73 ? -1.133 5.531 8.422 1.00 91.00 73 GLY A C 1
ATOM 571 O O . GLY A 1 73 ? -1.624 5.623 9.550 1.00 91.00 73 GLY A O 1
ATOM 572 N N . MET A 1 74 ? -1.852 5.048 7.409 1.00 90.50 74 MET A N 1
ATOM 573 C CA . MET A 1 74 ? -3.229 4.568 7.583 1.00 90.50 74 MET A CA 1
ATOM 574 C C . MET A 1 74 ? -3.299 3.276 8.414 1.00 90.50 74 MET A C 1
ATOM 576 O O . MET A 1 74 ? -4.169 3.131 9.270 1.00 90.50 74 MET A O 1
ATOM 580 N N . ALA A 1 75 ? -2.359 2.348 8.227 1.00 90.25 75 ALA A N 1
ATOM 581 C CA . ALA A 1 75 ? -2.303 1.111 9.004 1.00 90.25 75 ALA A CA 1
ATOM 582 C C . ALA A 1 75 ? -1.995 1.361 10.490 1.00 90.25 75 ALA A C 1
ATOM 584 O O . ALA A 1 75 ? -2.594 0.738 11.365 1.00 90.25 75 ALA A O 1
ATOM 585 N N . THR A 1 76 ? -1.094 2.296 10.791 1.00 90.19 76 THR A N 1
ATOM 586 C CA . THR A 1 76 ? -0.763 2.683 12.171 1.00 90.19 76 THR A CA 1
ATOM 587 C C . THR A 1 76 ? -1.925 3.398 12.852 1.00 90.19 76 THR A C 1
ATOM 589 O O . THR A 1 76 ? -2.219 3.106 14.007 1.00 90.19 76 THR A O 1
ATOM 592 N N . THR A 1 77 ? -2.645 4.271 12.143 1.00 88.00 77 THR A N 1
ATOM 593 C CA . THR A 1 77 ? -3.856 4.916 12.679 1.00 88.00 77 THR A CA 1
ATOM 594 C C . THR A 1 77 ? -5.010 3.931 12.896 1.00 88.00 77 THR A C 1
ATOM 596 O O . THR A 1 77 ? -5.744 4.064 13.870 1.00 88.00 77 THR A O 1
ATOM 599 N N . LEU A 1 78 ? -5.150 2.890 12.069 1.00 88.50 78 LEU A N 1
ATOM 600 C CA . LEU A 1 78 ? -6.070 1.779 12.352 1.00 88.50 78 LEU A CA 1
ATOM 601 C C . LEU A 1 78 ? -5.624 0.970 13.580 1.00 88.50 78 LEU A C 1
ATOM 60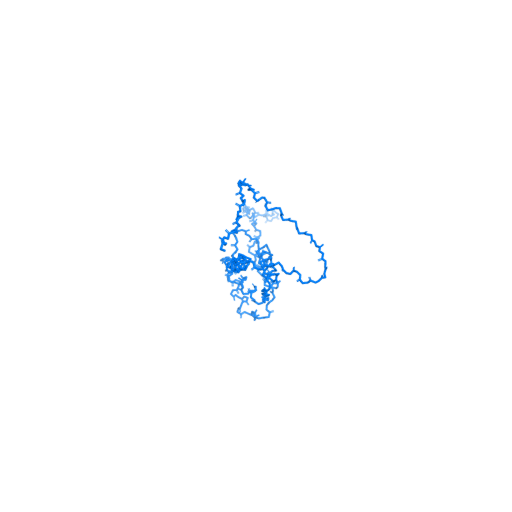3 O O . LEU A 1 78 ? -6.451 0.630 14.430 1.00 88.50 78 LEU A O 1
ATOM 607 N N . ALA A 1 79 ? -4.317 0.745 13.737 1.00 88.88 79 ALA A N 1
ATOM 608 C CA . ALA A 1 79 ? -3.770 0.040 14.891 1.00 88.88 79 ALA A CA 1
ATOM 609 C C . ALA A 1 79 ? -4.006 0.798 16.209 1.00 88.88 79 ALA A C 1
ATOM 611 O O . ALA A 1 79 ? -4.337 0.168 17.213 1.00 88.88 79 ALA A O 1
ATOM 612 N N . THR A 1 80 ? -3.909 2.135 16.220 1.00 86.00 80 THR A N 1
ATOM 613 C CA . THR A 1 80 ? -4.231 2.942 17.415 1.00 86.00 80 THR A CA 1
ATOM 614 C C . THR A 1 80 ? -5.716 2.915 17.766 1.00 86.00 80 THR A C 1
ATOM 616 O O . THR A 1 80 ? -6.071 3.064 18.934 1.00 86.00 80 THR A O 1
ATOM 619 N N . LEU A 1 81 ? -6.587 2.680 16.783 1.00 83.31 81 LEU A N 1
ATOM 620 C CA . LEU A 1 81 ? -8.022 2.498 16.992 1.00 83.31 81 LEU A CA 1
ATOM 621 C C . LEU A 1 81 ? -8.397 1.053 17.374 1.00 83.31 81 LEU A C 1
ATOM 623 O O . LEU A 1 81 ? -9.564 0.788 17.651 1.00 83.31 81 LEU A O 1
ATOM 627 N N . GLY A 1 82 ? -7.431 0.131 17.441 1.00 81.81 82 GLY A N 1
ATOM 628 C CA . GLY A 1 82 ? -7.634 -1.254 17.876 1.00 81.81 82 GLY A CA 1
ATOM 629 C C . GLY A 1 82 ? -7.741 -2.284 16.748 1.00 81.81 82 GLY A C 1
ATOM 630 O O . GLY A 1 82 ? -7.932 -3.464 17.034 1.00 81.81 82 GLY A O 1
ATOM 631 N N . GLU A 1 83 ? -7.580 -1.885 15.483 1.00 84.19 83 GLU A N 1
ATOM 632 C CA . GLU A 1 83 ? -7.528 -2.801 14.340 1.00 84.19 83 GLU A CA 1
ATOM 633 C C . GLU A 1 83 ? -6.088 -2.949 13.840 1.00 84.19 83 GLU A C 1
ATOM 635 O O . GLU A 1 83 ? -5.562 -2.118 13.099 1.00 84.19 83 GLU A O 1
ATOM 640 N N . LYS A 1 84 ? -5.426 -4.036 14.241 1.00 86.44 84 LYS A N 1
ATOM 641 C CA . LYS A 1 84 ? -4.084 -4.347 13.749 1.00 86.44 84 LYS A CA 1
ATOM 642 C C . LYS A 1 84 ? -4.177 -4.995 12.371 1.00 86.44 84 LYS A C 1
ATOM 644 O O . LYS A 1 84 ? -4.592 -6.145 12.254 1.00 86.44 84 LYS A O 1
ATOM 649 N N . LEU A 1 85 ? -3.733 -4.280 11.342 1.00 85.25 85 LEU A N 1
ATOM 650 C CA . LEU A 1 85 ? -3.572 -4.859 10.013 1.00 85.25 85 LEU A CA 1
ATOM 651 C C . LEU A 1 85 ? -2.370 -5.803 9.975 1.00 85.25 85 LEU A C 1
ATOM 653 O O . LEU A 1 85 ? -1.283 -5.487 10.466 1.00 85.25 85 LEU A O 1
ATOM 657 N N . GLU A 1 86 ? -2.561 -6.965 9.359 1.00 87.38 86 GLU A N 1
ATOM 658 C CA . GLU A 1 86 ? -1.456 -7.870 9.074 1.00 87.38 86 GLU A CA 1
ATOM 659 C C . GLU A 1 86 ? -0.578 -7.325 7.945 1.00 87.38 86 GLU A C 1
ATOM 661 O O . GLU A 1 86 ? -1.070 -6.730 6.983 1.00 87.38 86 GLU A O 1
ATOM 666 N N . LYS A 1 87 ? 0.729 -7.602 8.016 1.00 87.50 87 LYS A N 1
ATOM 667 C CA . LYS A 1 87 ? 1.692 -7.214 6.971 1.00 87.50 87 LYS A CA 1
ATOM 668 C C . LYS A 1 87 ? 1.272 -7.743 5.594 1.00 87.50 87 LYS A C 1
ATOM 670 O O . LYS A 1 87 ? 1.326 -7.011 4.612 1.00 87.50 87 LYS A O 1
ATOM 675 N N . SER A 1 88 ? 0.759 -8.972 5.545 1.00 88.81 88 SER A N 1
ATOM 676 C CA . SER A 1 88 ? 0.226 -9.620 4.340 1.00 88.81 88 SER A CA 1
ATOM 677 C C . SER A 1 88 ? -0.943 -8.848 3.714 1.00 88.81 88 SER A C 1
ATOM 679 O O . SER A 1 88 ? -1.082 -8.803 2.492 1.00 88.81 88 SER A O 1
ATOM 681 N N . THR A 1 89 ? -1.774 -8.194 4.530 1.00 88.81 89 THR A N 1
ATOM 682 C CA . THR A 1 89 ? -2.893 -7.372 4.051 1.00 88.81 89 THR A CA 1
ATOM 683 C C . THR A 1 89 ? -2.383 -6.096 3.391 1.00 88.81 89 THR A C 1
ATOM 685 O O . THR A 1 89 ? -2.892 -5.706 2.344 1.00 88.81 89 THR A O 1
ATOM 688 N N . ILE A 1 90 ? -1.342 -5.479 3.957 1.00 89.88 90 ILE A N 1
ATOM 689 C CA . ILE A 1 90 ? -0.700 -4.279 3.401 1.00 89.88 90 ILE A CA 1
ATOM 690 C C . ILE A 1 90 ? -0.003 -4.613 2.077 1.00 89.88 90 ILE A C 1
ATOM 692 O O . ILE A 1 90 ? -0.184 -3.908 1.092 1.00 89.88 90 ILE A O 1
ATOM 696 N N . VAL A 1 91 ? 0.716 -5.734 2.011 1.00 91.12 91 VAL A N 1
ATOM 697 C CA . VAL A 1 91 ? 1.362 -6.209 0.776 1.00 91.12 91 VAL A CA 1
ATOM 698 C C . VAL A 1 91 ? 0.336 -6.467 -0.327 1.00 91.12 91 VAL A C 1
ATOM 700 O O . VAL A 1 91 ? 0.462 -5.948 -1.434 1.00 91.12 91 VAL A O 1
ATOM 703 N N . ASN A 1 92 ? -0.732 -7.208 -0.017 1.00 90.56 92 ASN A N 1
ATOM 704 C CA . ASN A 1 92 ? -1.826 -7.438 -0.963 1.00 90.56 92 ASN A CA 1
ATOM 705 C C . ASN A 1 92 ? -2.496 -6.135 -1.399 1.00 90.56 92 ASN A C 1
ATOM 707 O O . ASN A 1 92 ? -2.948 -6.015 -2.541 1.00 90.56 92 ASN A O 1
ATOM 711 N N . LYS A 1 93 ? -2.570 -5.159 -0.493 1.00 92.44 93 LYS A N 1
ATOM 712 C CA . LYS A 1 93 ? -3.094 -3.839 -0.805 1.00 92.44 93 LYS A CA 1
ATOM 713 C C . LYS A 1 93 ? -2.197 -3.121 -1.815 1.00 92.44 93 LYS A C 1
ATOM 715 O O . LYS A 1 93 ? -2.737 -2.668 -2.819 1.00 92.44 93 LYS A O 1
ATOM 720 N N . ILE A 1 94 ? -0.878 -3.104 -1.604 1.00 90.12 94 ILE A N 1
ATOM 721 C CA . ILE A 1 94 ? 0.101 -2.507 -2.529 1.00 90.12 94 ILE A CA 1
ATOM 722 C C . ILE A 1 94 ? -0.007 -3.156 -3.911 1.00 90.12 94 ILE A C 1
ATOM 724 O O . ILE A 1 94 ? -0.205 -2.451 -4.892 1.00 90.12 94 ILE A O 1
ATOM 728 N N . ILE A 1 95 ? 0.013 -4.493 -3.984 1.00 90.25 95 ILE A N 1
ATOM 729 C CA . ILE A 1 95 ? -0.122 -5.271 -5.232 1.00 90.25 95 ILE A CA 1
ATOM 730 C C . ILE A 1 95 ? -1.367 -4.855 -6.031 1.00 90.25 95 ILE A C 1
ATOM 732 O O . ILE A 1 95 ? -1.318 -4.731 -7.255 1.00 90.25 95 ILE A O 1
ATOM 73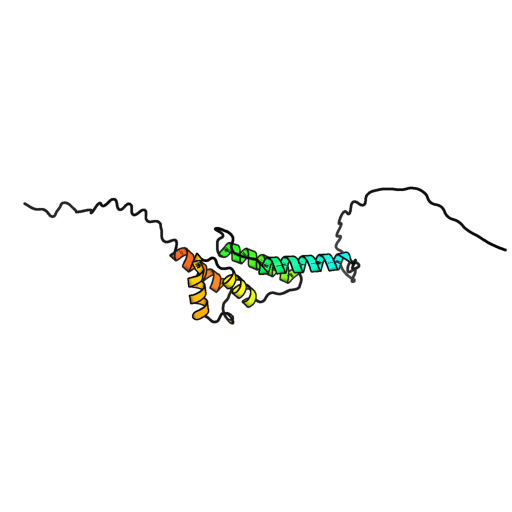6 N N . ARG A 1 96 ? -2.495 -4.625 -5.348 1.00 89.19 96 ARG A N 1
ATOM 737 C CA . ARG A 1 96 ? -3.759 -4.224 -5.985 1.00 89.19 96 ARG A CA 1
ATOM 738 C C . ARG A 1 96 ? -3.790 -2.759 -6.407 1.00 89.19 96 ARG A C 1
ATOM 740 O O . ARG A 1 96 ? -4.522 -2.434 -7.340 1.00 89.19 96 ARG A O 1
ATOM 747 N N . SER A 1 97 ? -3.059 -1.885 -5.722 1.00 89.81 97 SER A N 1
ATOM 748 C CA . SER A 1 97 ? -3.049 -0.447 -5.993 1.00 89.81 97 SER A CA 1
ATOM 749 C C . SER A 1 97 ? -2.004 -0.016 -7.022 1.00 89.81 97 SER A C 1
ATOM 751 O O . SER A 1 97 ? -2.056 1.135 -7.445 1.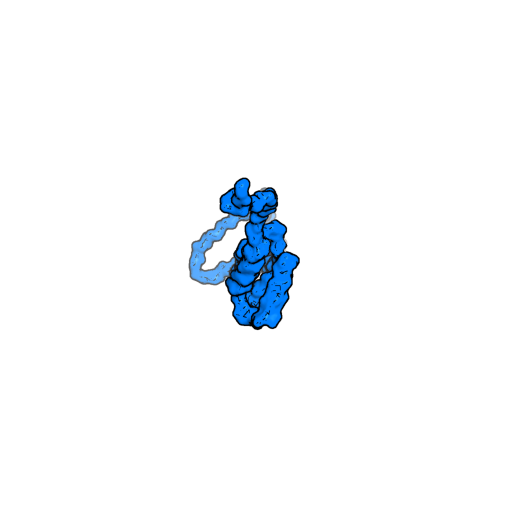00 89.81 97 SER A O 1
ATOM 753 N N . VAL A 1 98 ? -1.094 -0.906 -7.446 1.00 88.50 98 VAL A N 1
ATOM 754 C CA . VAL A 1 98 ? 0.015 -0.572 -8.357 1.00 88.50 98 VAL A CA 1
ATOM 755 C C . VAL A 1 98 ? -0.463 0.061 -9.685 1.00 88.50 98 VAL A C 1
ATOM 757 O O . VAL A 1 98 ? -1.391 -0.463 -10.322 1.00 88.50 98 VAL A O 1
ATOM 760 N N . PRO A 1 99 ? 0.187 1.152 -10.152 1.00 86.88 99 PRO A N 1
ATOM 761 C CA . PRO A 1 99 ? -0.109 1.804 -11.427 1.00 86.88 99 PRO A CA 1
ATOM 762 C C . PRO A 1 99 ? 0.037 0.870 -12.630 1.00 86.88 99 PRO A C 1
ATOM 764 O O . PRO A 1 99 ? 0.779 -0.111 -12.611 1.00 86.88 99 PRO A O 1
ATOM 767 N N . LYS A 1 100 ? -0.620 1.211 -13.747 1.00 86.12 100 LYS A N 1
ATOM 768 C CA . LYS A 1 100 ? -0.569 0.393 -14.973 1.00 86.12 100 LYS A CA 1
ATOM 769 C C . LYS A 1 100 ? 0.857 0.174 -15.501 1.00 86.12 100 LYS A C 1
ATOM 771 O O . LYS A 1 100 ? 1.102 -0.905 -16.031 1.00 86.12 100 LYS A O 1
ATOM 776 N N . ARG A 1 101 ? 1.768 1.141 -15.316 1.00 84.00 101 ARG A N 1
ATOM 777 C CA . ARG A 1 101 ? 3.180 1.034 -15.731 1.00 84.00 101 ARG A CA 1
ATOM 778 C C . ARG A 1 101 ? 3.879 -0.188 -15.121 1.00 84.00 101 ARG A C 1
ATOM 780 O O . ARG A 1 101 ? 4.460 -0.981 -15.845 1.00 84.00 101 ARG A O 1
ATOM 787 N N . LEU A 1 102 ? 3.672 -0.443 -13.830 1.00 85.31 102 LEU A N 1
ATOM 788 C CA . LEU A 1 102 ? 4.348 -1.512 -13.082 1.00 85.31 102 LEU A CA 1
ATOM 789 C C . LEU A 1 102 ? 3.518 -2.807 -12.966 1.00 85.31 102 LEU A C 1
ATOM 791 O O . LEU A 1 102 ? 3.937 -3.766 -12.319 1.00 85.31 102 LEU A O 1
ATOM 795 N N . LYS A 1 103 ? 2.335 -2.883 -13.597 1.00 87.88 103 LYS A N 1
ATOM 796 C CA . LYS A 1 103 ? 1.445 -4.058 -13.486 1.00 87.88 103 LYS A CA 1
ATOM 797 C C . LYS A 1 103 ? 2.102 -5.361 -13.927 1.00 87.88 103 LYS A C 1
ATOM 799 O O . LYS A 1 103 ? 1.861 -6.397 -13.318 1.00 87.88 103 LYS A O 1
ATOM 804 N N . HIS A 1 104 ? 2.897 -5.318 -14.991 1.00 88.69 104 HIS A N 1
ATOM 805 C CA . HIS A 1 104 ? 3.564 -6.504 -15.517 1.00 88.69 104 HIS A CA 1
ATOM 806 C C . HIS A 1 104 ? 4.628 -7.024 -14.534 1.00 88.69 104 HIS A C 1
ATOM 808 O O . HIS A 1 104 ? 4.672 -8.224 -14.273 1.00 88.69 104 HIS A O 1
ATOM 814 N N . ILE A 1 105 ? 5.386 -6.124 -13.898 1.00 89.38 105 ILE A N 1
ATOM 815 C CA . ILE A 1 105 ? 6.359 -6.449 -12.845 1.00 89.38 105 ILE A CA 1
ATOM 816 C C . ILE A 1 105 ? 5.672 -7.115 -11.653 1.00 89.38 105 ILE A C 1
ATOM 818 O O . ILE A 1 105 ? 6.121 -8.156 -11.182 1.00 89.38 105 ILE A O 1
ATOM 822 N N . VAL A 1 106 ? 4.537 -6.572 -11.204 1.00 90.38 106 VAL A N 1
ATOM 823 C CA . VAL A 1 106 ? 3.745 -7.172 -10.119 1.00 90.38 106 VAL A CA 1
ATOM 824 C C . VAL A 1 106 ? 3.311 -8.592 -10.464 1.00 90.38 106 VAL A C 1
ATOM 826 O O . VAL A 1 106 ? 3.464 -9.486 -9.635 1.00 90.38 106 VAL A O 1
ATOM 829 N N . VAL A 1 107 ? 2.803 -8.824 -11.680 1.00 90.19 107 VAL A N 1
ATOM 830 C CA . VAL A 1 107 ? 2.420 -10.174 -12.124 1.00 90.19 107 VAL A CA 1
ATOM 831 C C . VAL A 1 107 ? 3.619 -11.113 -12.029 1.00 90.19 107 VAL A C 1
ATOM 833 O O . VAL A 1 107 ? 3.513 -12.147 -11.375 1.00 90.19 107 VAL A O 1
ATOM 836 N N . VAL A 1 108 ? 4.775 -10.723 -12.572 1.00 90.31 108 VAL A N 1
ATOM 837 C CA . VAL A 1 108 ? 6.006 -11.525 -12.505 1.00 90.31 108 VAL A CA 1
ATOM 838 C C . VAL A 1 108 ? 6.388 -11.837 -11.054 1.00 90.31 108 VAL A C 1
ATOM 840 O O . VAL A 1 108 ? 6.551 -13.008 -10.711 1.00 90.31 108 VAL A O 1
ATOM 843 N N . ILE A 1 109 ? 6.432 -10.830 -10.174 1.00 87.94 109 ILE A N 1
ATOM 844 C CA . ILE A 1 109 ? 6.739 -11.006 -8.745 1.00 87.94 109 ILE A CA 1
ATOM 845 C C . ILE A 1 109 ? 5.770 -12.003 -8.101 1.00 87.94 109 ILE A C 1
ATOM 847 O O . ILE A 1 109 ? 6.210 -12.941 -7.446 1.00 87.94 109 ILE A O 1
ATOM 851 N N . THR A 1 110 ? 4.462 -11.850 -8.314 1.00 87.00 110 THR A N 1
ATOM 852 C CA . THR A 1 110 ? 3.450 -12.728 -7.697 1.00 87.00 110 THR A CA 1
ATOM 853 C C . THR A 1 110 ? 3.449 -14.153 -8.245 1.00 87.00 110 THR A C 1
ATOM 855 O O . THR A 1 110 ? 3.031 -15.067 -7.543 1.00 87.00 110 THR A O 1
ATOM 858 N N . THR A 1 111 ? 3.906 -14.363 -9.483 1.00 90.12 111 THR A N 1
ATOM 859 C CA . THR A 1 111 ? 4.034 -15.715 -10.052 1.00 90.12 111 THR A CA 1
ATOM 860 C C . THR A 1 111 ? 5.285 -16.445 -9.580 1.00 90.12 111 THR A C 1
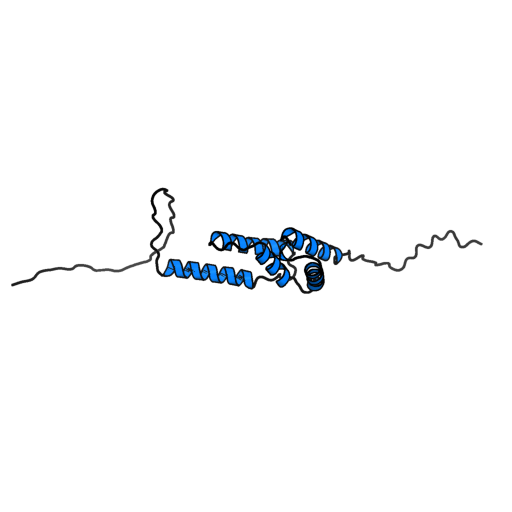ATOM 862 O O . THR A 1 111 ? 5.289 -17.672 -9.533 1.00 90.12 111 THR A O 1
ATOM 865 N N . LEU A 1 112 ? 6.344 -15.707 -9.241 1.00 89.44 112 LEU A N 1
ATOM 866 C CA . LEU A 1 112 ? 7.636 -16.272 -8.852 1.00 89.44 112 LEU A CA 1
ATOM 867 C C . LEU A 1 112 ? 7.819 -16.359 -7.332 1.00 89.44 112 LEU A C 1
ATOM 869 O O . LEU A 1 112 ? 8.622 -17.163 -6.863 1.00 89.44 112 LEU A O 1
ATOM 873 N N . LEU A 1 113 ? 7.102 -15.537 -6.561 1.00 86.94 113 LEU A N 1
ATOM 874 C CA . LEU A 1 113 ? 7.223 -15.464 -5.109 1.00 86.94 113 LEU A CA 1
ATOM 875 C C . LEU A 1 113 ? 5.912 -15.807 -4.408 1.00 86.94 113 LEU A C 1
ATOM 877 O O . LEU A 1 113 ? 4.825 -15.439 -4.847 1.00 86.94 113 LEU A O 1
ATOM 881 N N . ASP A 1 114 ? 6.044 -16.446 -3.247 1.00 87.75 114 ASP A N 1
ATOM 882 C CA . ASP A 1 114 ? 4.932 -16.639 -2.327 1.00 87.75 114 ASP A CA 1
ATOM 883 C C . ASP A 1 114 ? 4.566 -15.307 -1.656 1.00 87.75 114 ASP A C 1
ATOM 885 O O . ASP A 1 114 ? 5.337 -14.731 -0.881 1.00 87.75 114 ASP A O 1
ATOM 889 N N . VAL A 1 115 ? 3.356 -14.830 -1.949 1.00 84.38 115 VAL A N 1
ATOM 890 C CA . VAL A 1 115 ? 2.798 -13.575 -1.429 1.00 84.38 115 VAL A CA 1
ATOM 891 C C . VAL A 1 115 ? 2.717 -13.585 0.102 1.00 84.38 115 VAL A C 1
ATOM 893 O O . VAL A 1 115 ? 2.793 -12.526 0.722 1.00 84.38 115 VAL A O 1
ATOM 896 N N . SER A 1 116 ? 2.601 -14.759 0.731 1.00 82.75 116 SER A N 1
ATOM 897 C CA . SER A 1 116 ? 2.524 -14.877 2.192 1.00 82.75 116 SER A CA 1
ATOM 898 C C . SER A 1 116 ? 3.851 -14.589 2.903 1.00 82.75 116 SER A C 1
ATOM 900 O O . SER A 1 116 ? 3.846 -14.127 4.044 1.00 82.75 116 SER A O 1
ATOM 902 N N . MET A 1 117 ? 4.975 -14.803 2.214 1.00 84.62 117 MET A N 1
ATOM 903 C CA . MET A 1 117 ? 6.335 -14.579 2.722 1.00 84.62 117 MET A CA 1
ATOM 904 C C . MET A 1 117 ? 6.900 -13.212 2.316 1.00 84.62 117 MET A C 1
ATOM 906 O O . MET A 1 117 ? 7.979 -12.821 2.764 1.00 84.62 117 MET A O 1
ATOM 910 N N . LEU A 1 118 ? 6.188 -12.478 1.459 1.00 87.06 118 LEU A N 1
ATOM 911 C CA . LEU A 1 118 ? 6.638 -11.197 0.938 1.00 87.06 118 LEU A CA 1
ATOM 912 C C . LEU A 1 118 ? 6.524 -10.107 2.014 1.00 87.06 118 LEU A C 1
ATOM 914 O O . LEU A 1 118 ? 5.478 -9.923 2.639 1.00 87.06 118 LEU A O 1
ATOM 918 N N . THR A 1 119 ? 7.607 -9.363 2.230 1.00 91.06 119 THR A N 1
ATOM 919 C CA . THR A 1 119 ? 7.620 -8.192 3.114 1.00 91.06 119 THR A CA 1
ATOM 920 C C . THR A 1 119 ? 7.245 -6.930 2.340 1.00 91.06 119 THR A C 1
ATOM 922 O O . THR A 1 119 ? 7.395 -6.869 1.121 1.00 91.06 119 THR A O 1
ATOM 925 N N . VAL A 1 120 ? 6.753 -5.908 3.053 1.00 90.00 120 VAL A N 1
ATOM 926 C CA . VAL A 1 120 ? 6.429 -4.603 2.450 1.00 90.00 120 VAL A CA 1
ATOM 927 C C . VAL A 1 120 ? 7.679 -3.995 1.812 1.00 90.00 120 VAL A C 1
ATOM 929 O O . VAL A 1 120 ? 7.643 -3.662 0.637 1.00 90.00 120 VAL A O 1
ATOM 932 N N . GLU A 1 121 ? 8.792 -3.959 2.548 1.00 91.12 121 GLU A N 1
ATOM 933 C CA . GLU A 1 121 ? 10.093 -3.460 2.074 1.00 91.12 121 GLU A CA 1
ATOM 934 C C . GLU A 1 121 ? 10.556 -4.191 0.812 1.00 91.12 121 GLU A C 1
ATOM 936 O O . GLU A 1 121 ? 10.787 -3.565 -0.217 1.00 91.12 121 GLU A O 1
ATOM 941 N N . GLY A 1 122 ? 10.569 -5.526 0.833 1.00 88.25 122 GLY A N 1
ATOM 942 C CA . GLY A 1 122 ? 11.039 -6.300 -0.309 1.00 88.25 122 GLY A CA 1
ATOM 943 C C . GLY A 1 122 ? 10.135 -6.193 -1.542 1.00 88.25 122 GLY A C 1
ATOM 944 O O . GLY A 1 122 ? 10.597 -6.469 -2.646 1.00 88.25 122 GLY A O 1
ATOM 945 N N . LEU A 1 123 ? 8.848 -5.861 -1.397 1.00 90.25 123 LEU A N 1
ATOM 946 C CA . LEU A 1 123 ? 7.993 -5.536 -2.543 1.00 90.25 123 LEU A CA 1
ATOM 947 C C . LEU A 1 123 ? 8.329 -4.141 -3.081 1.00 90.25 123 LEU A C 1
ATOM 949 O O . LEU A 1 123 ? 8.502 -3.993 -4.288 1.00 90.25 123 LEU A O 1
ATOM 953 N N . THR A 1 124 ? 8.443 -3.150 -2.195 1.00 91.06 124 THR A N 1
ATOM 954 C CA . THR A 1 124 ? 8.766 -1.760 -2.540 1.00 91.06 124 THR A CA 1
ATOM 955 C C . THR A 1 124 ? 10.099 -1.660 -3.271 1.00 91.06 124 THR A C 1
ATOM 957 O O . THR A 1 124 ? 10.141 -1.084 -4.348 1.00 91.06 124 THR A O 1
ATOM 960 N N . GLU A 1 125 ? 11.154 -2.293 -2.757 1.00 91.62 125 GLU A N 1
ATOM 961 C CA . GLU A 1 125 ? 12.492 -2.287 -3.365 1.00 91.62 125 GLU A CA 1
ATOM 962 C C . GLU A 1 125 ? 12.487 -2.844 -4.792 1.00 91.62 125 GLU A C 1
ATOM 964 O O . GLU A 1 125 ? 13.124 -2.297 -5.685 1.00 91.62 125 GLU A O 1
ATOM 969 N N . ARG A 1 126 ? 11.741 -3.927 -5.040 1.00 90.12 126 ARG A N 1
ATOM 970 C CA . ARG A 1 126 ? 11.646 -4.531 -6.377 1.00 90.12 126 ARG A CA 1
ATOM 971 C C . ARG A 1 126 ? 10.829 -3.695 -7.349 1.00 90.12 126 ARG A C 1
ATOM 973 O O . ARG A 1 126 ? 11.138 -3.684 -8.535 1.00 90.12 126 ARG A O 1
ATOM 980 N N . LEU A 1 127 ? 9.777 -3.041 -6.862 1.00 89.56 127 LEU A N 1
ATOM 981 C CA . LEU A 1 127 ? 9.009 -2.110 -7.680 1.00 89.56 127 LEU A CA 1
ATOM 982 C C . LEU A 1 127 ? 9.839 -0.863 -8.001 1.00 89.56 127 LEU A C 1
ATOM 984 O O . LEU A 1 127 ? 9.806 -0.427 -9.144 1.00 89.56 127 LEU A O 1
ATOM 988 N N . GLN A 1 128 ? 10.617 -0.360 -7.038 1.00 89.94 128 GLN A N 1
ATOM 989 C CA . GLN A 1 128 ? 11.527 0.768 -7.229 1.00 89.94 128 GLN A CA 1
ATOM 990 C C . GLN A 1 128 ? 12.628 0.429 -8.233 1.00 89.94 128 GLN A C 1
ATOM 992 O O . GLN A 1 128 ? 12.794 1.140 -9.212 1.00 89.94 128 GLN A O 1
ATOM 997 N N . ALA A 1 129 ? 13.295 -0.716 -8.075 1.00 89.44 129 ALA A N 1
ATOM 998 C CA . ALA A 1 129 ? 14.325 -1.158 -9.015 1.00 89.44 129 ALA A CA 1
ATOM 999 C C . ALA A 1 129 ? 13.794 -1.321 -10.450 1.00 89.44 129 ALA A C 1
ATOM 1001 O O . ALA A 1 129 ? 14.537 -1.146 -11.411 1.00 89.44 129 ALA A O 1
ATOM 1002 N N . ALA A 1 130 ? 12.515 -1.676 -10.606 1.00 87.25 130 ALA A N 1
ATOM 1003 C CA . ALA A 1 130 ? 11.882 -1.756 -11.916 1.00 87.25 130 ALA A CA 1
ATOM 1004 C C . ALA A 1 130 ? 11.477 -0.383 -12.477 1.00 87.25 130 ALA A C 1
ATOM 1006 O O . ALA A 1 130 ? 11.443 -0.230 -13.692 1.00 87.25 130 ALA A O 1
ATOM 1007 N N . GLU A 1 131 ? 11.163 0.590 -11.618 1.00 86.25 131 GLU A N 1
ATOM 1008 C CA . GLU A 1 131 ? 10.916 1.979 -12.014 1.00 86.25 131 GLU A CA 1
ATOM 1009 C C . GLU A 1 131 ? 12.217 2.667 -12.448 1.00 86.25 131 GLU A C 1
ATOM 1011 O O . GLU A 1 131 ? 12.265 3.209 -13.547 1.00 86.25 131 GLU A O 1
ATOM 1016 N N . ASP A 1 132 ? 13.294 2.527 -11.671 1.00 85.56 132 ASP A N 1
ATOM 1017 C CA . ASP A 1 132 ? 14.613 3.086 -11.997 1.00 85.56 132 ASP A CA 1
ATOM 1018 C C . ASP A 1 132 ? 15.177 2.512 -13.313 1.00 85.56 132 ASP A C 1
ATOM 1020 O O . ASP A 1 132 ? 15.853 3.209 -14.066 1.00 85.56 132 ASP A O 1
ATOM 1024 N N . ALA A 1 133 ? 14.891 1.238 -13.612 1.00 80.50 133 ALA A N 1
ATOM 1025 C CA . ALA A 1 133 ? 15.296 0.592 -14.864 1.00 80.50 133 ALA A CA 1
ATOM 1026 C C . ALA A 1 133 ? 14.482 1.052 -16.088 1.00 80.50 133 ALA A C 1
ATOM 1028 O O . ALA A 1 133 ? 14.947 0.909 -17.217 1.00 80.50 133 ALA A O 1
ATOM 1029 N N . ASP A 1 134 ? 13.266 1.565 -15.884 1.00 71.50 134 ASP A N 1
ATOM 1030 C CA . ASP A 1 134 ? 12.447 2.171 -16.944 1.00 71.50 134 ASP A CA 1
ATOM 1031 C C . ASP A 1 134 ? 12.834 3.652 -17.155 1.00 71.50 134 ASP A C 1
ATOM 1033 O O . ASP A 1 134 ? 12.656 4.194 -18.244 1.00 71.50 134 ASP A O 1
ATOM 1037 N N . GLU A 1 135 ? 13.428 4.290 -16.138 1.00 68.88 135 GLU A N 1
ATOM 1038 C CA . GLU A 1 135 ? 13.953 5.664 -16.151 1.00 68.88 135 GLU A CA 1
ATOM 1039 C C . GLU A 1 135 ? 15.387 5.777 -16.714 1.00 68.88 135 GLU A C 1
ATOM 1041 O O . GLU A 1 135 ? 16.087 6.761 -16.460 1.00 68.88 135 GLU A O 1
ATOM 1046 N N . GLU A 1 136 ? 15.841 4.799 -17.513 1.00 58.28 136 GLU A N 1
ATOM 1047 C CA . GLU A 1 136 ? 17.095 4.907 -18.274 1.00 58.28 136 GLU A CA 1
ATOM 1048 C C . GLU A 1 136 ? 17.188 6.299 -18.922 1.00 58.28 136 GLU A C 1
ATOM 1050 O O . GLU A 1 136 ? 16.189 6.773 -19.484 1.00 58.28 136 GLU A O 1
ATOM 1055 N N . PRO A 1 137 ? 18.351 6.984 -18.830 1.00 49.81 137 PRO A N 1
ATOM 1056 C CA . PRO A 1 137 ? 18.450 8.390 -19.170 1.00 49.81 137 PRO A CA 1
ATOM 1057 C C . PRO A 1 137 ? 17.832 8.599 -20.541 1.00 49.81 137 PRO A C 1
ATOM 1059 O O . PRO A 1 137 ? 18.136 7.852 -21.477 1.00 49.81 137 PRO A O 1
ATOM 1062 N N . THR A 1 138 ? 17.044 9.663 -20.710 1.00 44.59 138 THR A N 1
ATOM 1063 C CA . THR A 1 138 ? 16.996 10.312 -22.013 1.00 44.59 138 THR A CA 1
ATOM 1064 C C . THR A 1 138 ? 18.431 10.712 -22.305 1.00 44.59 138 THR A C 1
ATOM 1066 O O . THR A 1 138 ? 18.863 11.831 -22.030 1.00 44.59 138 THR A O 1
ATOM 1069 N N . ALA A 1 139 ? 19.206 9.774 -22.840 1.00 47.81 139 ALA A N 1
ATOM 1070 C CA . ALA A 1 139 ? 20.310 10.087 -23.669 1.00 47.81 139 ALA A CA 1
ATOM 1071 C C . ALA A 1 139 ? 19.633 10.958 -24.714 1.00 47.81 139 ALA A C 1
ATOM 1073 O O . ALA A 1 139 ? 18.883 10.500 -25.579 1.00 47.81 139 ALA A O 1
ATOM 1074 N N . SER A 1 140 ? 19.857 12.258 -24.588 1.00 47.94 140 SER A N 1
ATOM 1075 C CA . SER A 1 140 ? 20.019 13.114 -25.730 1.00 47.94 140 SER A CA 1
ATOM 1076 C C . SER A 1 140 ? 21.127 12.481 -26.574 1.00 47.94 140 SER A C 1
ATOM 1078 O O . SER A 1 140 ? 22.223 13.011 -26.703 1.00 47.94 140 SER A O 1
ATOM 1080 N N . LEU A 1 141 ? 20.820 11.344 -27.200 1.00 49.53 141 LEU A N 1
ATOM 1081 C CA . LEU A 1 141 ? 21.351 10.902 -28.462 1.00 49.53 141 LEU A CA 1
ATOM 1082 C C . LEU A 1 141 ? 20.735 11.839 -29.504 1.00 49.53 141 LEU A C 1
ATOM 1084 O O . LEU A 1 141 ? 20.161 11.424 -30.501 1.00 49.53 141 LEU A O 1
ATOM 1088 N N . GLN A 1 142 ? 20.988 13.136 -29.329 1.00 46.44 142 GLN A N 1
ATOM 1089 C CA . GLN A 1 142 ? 21.562 13.899 -30.412 1.00 46.44 142 GLN A CA 1
ATOM 1090 C C . GLN A 1 142 ? 22.955 13.305 -30.668 1.00 46.44 142 GLN A C 1
ATOM 1092 O O . GLN A 1 142 ? 23.983 13.950 -30.506 1.00 46.44 142 GLN A O 1
ATOM 1097 N N . HIS A 1 143 ? 23.004 12.051 -31.113 1.00 44.97 143 HIS A N 1
ATOM 1098 C CA . HIS A 1 143 ? 23.976 11.687 -32.119 1.00 44.97 143 HIS A CA 1
ATOM 1099 C C . HIS A 1 143 ? 23.447 12.322 -33.401 1.00 44.97 143 HIS A C 1
ATOM 1101 O O . HIS A 1 143 ? 22.915 11.669 -34.293 1.00 44.97 143 HIS A O 1
ATOM 1107 N N . GLU A 1 144 ? 23.556 13.654 -33.440 1.00 43.16 144 GLU A N 1
ATOM 1108 C CA . GLU A 1 144 ? 23.844 14.365 -34.667 1.00 43.16 144 GLU A CA 1
ATOM 1109 C C . GLU A 1 144 ? 24.979 13.560 -35.296 1.00 43.16 144 GLU A C 1
ATOM 1111 O O . GLU A 1 144 ? 26.047 13.464 -34.695 1.00 43.16 144 GLU A O 1
ATOM 1116 N N . GLY A 1 145 ? 24.674 12.825 -36.368 1.00 54.19 145 GLY A N 1
ATOM 1117 C CA . GLY A 1 145 ? 25.517 11.775 -36.932 1.00 54.19 145 GLY A CA 1
ATOM 1118 C C . GLY A 1 145 ? 26.916 12.269 -37.286 1.00 54.19 145 GLY A C 1
ATOM 1119 O O . GLY A 1 145 ? 27.211 12.556 -38.440 1.00 54.19 145 GLY A O 1
ATOM 1120 N N . LYS A 1 146 ? 27.788 12.342 -36.287 1.00 51.25 146 LYS A N 1
ATOM 1121 C CA . LYS A 1 146 ? 29.210 12.609 -36.397 1.00 51.25 146 LYS A CA 1
ATOM 1122 C C . LYS A 1 146 ? 29.912 11.319 -36.047 1.00 51.25 146 LYS A C 1
ATOM 1124 O O . LYS A 1 146 ? 30.303 11.060 -34.913 1.00 51.25 146 LYS A O 1
ATOM 1129 N N . LEU A 1 147 ? 30.033 10.491 -37.077 1.00 54.06 147 LEU A N 1
ATOM 1130 C CA . LEU A 1 147 ? 31.099 9.511 -37.158 1.00 54.06 147 LEU A CA 1
ATOM 1131 C C . LEU A 1 147 ? 32.410 10.290 -37.026 1.00 54.06 147 LEU A C 1
ATOM 1133 O O . LEU A 1 147 ? 32.790 11.018 -37.941 1.00 54.06 147 LEU A O 1
ATOM 1137 N N . TYR A 1 148 ? 33.081 10.171 -35.883 1.00 54.72 148 TYR A N 1
ATOM 1138 C CA . TYR A 1 148 ? 34.477 10.567 -35.754 1.00 54.72 148 TYR A CA 1
ATOM 1139 C C . TYR A 1 148 ? 35.314 9.581 -36.577 1.00 54.72 148 TYR A C 1
ATOM 1141 O O . TYR A 1 148 ? 35.901 8.643 -36.048 1.00 54.72 148 TYR A O 1
ATOM 1149 N N . LEU A 1 149 ? 35.308 9.753 -37.898 1.00 47.44 149 LEU A N 1
ATOM 1150 C CA . LEU A 1 149 ? 36.357 9.211 -38.744 1.00 47.44 149 LEU A CA 1
ATOM 1151 C C . LEU A 1 149 ? 37.595 10.066 -38.482 1.00 47.44 149 LEU A C 1
ATOM 1153 O O . LEU A 1 149 ? 37.659 11.226 -38.877 1.00 47.44 149 LEU A O 1
ATOM 1157 N N . THR A 1 150 ? 38.552 9.497 -37.756 1.00 51.12 150 THR A N 1
ATOM 1158 C CA . THR A 1 150 ? 39.926 9.993 -37.695 1.00 51.12 150 THR A CA 1
ATOM 1159 C C . THR A 1 150 ? 40.482 10.031 -39.117 1.00 51.12 150 THR A C 1
ATOM 1161 O O . THR A 1 150 ? 40.595 8.989 -39.760 1.00 51.12 150 THR A O 1
ATOM 1164 N N . GLU A 1 151 ? 40.796 11.232 -39.606 1.00 50.62 151 GLU A N 1
ATOM 1165 C CA . GLU A 1 151 ? 41.282 11.531 -40.965 1.00 50.62 151 GLU A CA 1
ATOM 1166 C C . GLU A 1 151 ? 42.615 10.850 -41.348 1.00 50.62 151 GLU A C 1
ATOM 1168 O O . GLU A 1 151 ? 43.070 10.994 -42.475 1.00 50.62 151 GLU A O 1
ATOM 1173 N N . GLU A 1 152 ? 43.244 10.062 -40.474 1.00 57.97 152 GLU A N 1
ATOM 1174 C CA . GLU A 1 152 ? 44.585 9.499 -40.703 1.00 57.97 152 GLU A CA 1
ATOM 1175 C C . GLU A 1 152 ? 44.623 8.185 -41.518 1.00 57.97 152 GLU A C 1
ATOM 1177 O O . GLU A 1 152 ? 45.621 7.473 -41.475 1.00 57.97 152 GLU A O 1
ATOM 1182 N N . GLN A 1 153 ? 43.573 7.821 -42.270 1.00 59.88 153 GLN A N 1
ATOM 1183 C CA . GLN A 1 153 ? 43.565 6.571 -43.064 1.00 59.88 153 GLN A CA 1
ATOM 1184 C C . GLN A 1 153 ? 43.093 6.679 -44.523 1.00 59.88 153 GLN A C 1
ATOM 1186 O O . GLN A 1 153 ? 42.744 5.666 -45.126 1.00 59.88 153 GLN A O 1
ATOM 1191 N N . TRP A 1 154 ? 43.150 7.857 -45.143 1.00 57.50 154 TRP A N 1
ATOM 1192 C CA . TRP A 1 154 ? 43.080 7.945 -46.609 1.00 57.50 154 TRP A CA 1
ATOM 1193 C C . TRP A 1 154 ? 44.383 8.528 -47.159 1.00 57.50 154 TRP A C 1
ATOM 1195 O O . TRP A 1 154 ? 44.457 9.693 -47.534 1.00 57.50 154 TRP A O 1
ATOM 1205 N N . ASP A 1 155 ? 45.417 7.683 -47.157 1.00 55.59 155 ASP A N 1
ATOM 1206 C CA . ASP A 1 155 ? 46.670 7.862 -47.900 1.00 55.59 155 ASP A CA 1
ATOM 1207 C C . ASP A 1 155 ? 46.396 8.087 -49.398 1.00 55.59 155 ASP A C 1
ATOM 1209 O O . ASP A 1 155 ? 45.617 7.334 -49.992 1.00 55.59 155 ASP A O 1
ATOM 1213 N N . THR A 1 156 ? 47.079 9.057 -50.020 1.00 43.75 156 THR A N 1
ATOM 1214 C CA . THR A 1 156 ? 48.002 8.917 -51.181 1.00 43.75 156 THR A CA 1
ATOM 1215 C C . THR A 1 156 ? 48.399 10.298 -51.706 1.00 43.75 156 THR A C 1
ATOM 1217 O O . THR A 1 156 ? 47.494 11.125 -51.958 1.00 43.75 156 THR A O 1
#

Sequence (156 aa):
MGDDKKLIDGTSKEGVVIQRVIREVGGGSSYPVLTKTNYSNWALLMKNLRHKFDLATFNDGEAIEDFVLHLNGMATTLATLGEKLEKSTIVNKIIRSVPKRLKHIVVVITTLLDVSMLTVEGLTERLQAAEDADEEPTASLQHEGKLYLTEEQWDT